Protein AF-A0A8D7ZXF6-F1 (afdb_monomer)

Nearest PDB structures (foldseek):
  3cxl-assembly1_A  TM=9.812E-01  e=1.046E-07  unclassified
  3ugd-assembly1_B  TM=9.847E-01  e=1.650E-07  Mus musculus
  4fkd-assembly1_A  TM=9.654E-01  e=2.072E-07  Mus musculus
  4l9m-assembly1_A-2  TM=9.512E-01  e=6.984E-07  Homo sapiens
  2eli-assembly1_A  TM=7.067E-01  e=5.415E-09  Homo sapiens

Radius of gyration: 25.54 Å; Cα contacts (8 Å, |Δi|>4): 106; chains: 1; bounding box: 71×55×53 Å

Structure (mmCIF, N/CA/C/O backbone):
data_AF-A0A8D7ZXF6-F1
#
_entry.id   AF-A0A8D7ZXF6-F1
#
loop_
_atom_site.group_PDB
_atom_site.id
_atom_site.type_symbol
_atom_site.label_atom_id
_atom_site.label_alt_id
_atom_site.label_comp_id
_atom_site.label_asym_id
_atom_site.label_entity_id
_atom_site.label_seq_id
_atom_site.pdbx_PDB_ins_code
_atom_site.Cartn_x
_atom_site.Cartn_y
_atom_site.Cartn_z
_atom_site.occupancy
_atom_site.B_iso_or_equiv
_atom_site.auth_seq_id
_atom_site.auth_comp_id
_atom_site.auth_asym_id
_atom_site.auth_atom_id
_atom_site.pdbx_PDB_model_num
ATOM 1 N N . GLU A 1 1 ? 57.697 -42.343 -33.007 1.00 53.66 1 GLU A N 1
ATOM 2 C CA . GLU A 1 1 ? 57.621 -40.871 -32.900 1.00 53.66 1 GLU A CA 1
ATOM 3 C C . GLU A 1 1 ? 56.605 -40.202 -33.837 1.00 53.66 1 GLU A C 1
ATOM 5 O O . GLU A 1 1 ? 56.980 -39.268 -34.524 1.00 53.66 1 GLU A O 1
ATOM 10 N N . ILE A 1 2 ? 55.328 -40.616 -33.884 1.00 44.69 2 ILE A N 1
ATOM 11 C CA . ILE A 1 2 ? 54.247 -39.717 -34.380 1.00 44.69 2 ILE A CA 1
ATOM 12 C C . ILE A 1 2 ? 52.822 -40.112 -33.946 1.00 44.69 2 ILE A C 1
ATOM 14 O O . ILE A 1 2 ? 51.858 -39.459 -34.334 1.00 44.69 2 ILE A O 1
ATOM 18 N N . VAL A 1 3 ? 52.648 -41.117 -33.078 1.00 52.28 3 VAL A N 1
ATOM 19 C CA . VAL A 1 3 ? 51.352 -41.357 -32.415 1.00 52.28 3 VAL A CA 1
ATOM 20 C C . VAL A 1 3 ? 51.228 -40.416 -31.208 1.00 52.28 3 VAL A C 1
ATOM 22 O O . VAL A 1 3 ? 51.213 -40.860 -30.067 1.00 52.28 3 VAL A O 1
ATOM 25 N N . LEU A 1 4 ? 51.230 -39.099 -31.448 1.00 57.16 4 LEU A N 1
ATOM 26 C CA . LEU A 1 4 ? 50.932 -38.089 -30.422 1.00 57.16 4 LEU A CA 1
ATOM 27 C C . LEU A 1 4 ? 50.463 -36.755 -31.023 1.00 57.16 4 LEU A C 1
ATOM 29 O O . LEU A 1 4 ? 50.995 -35.706 -30.694 1.00 57.16 4 LEU A O 1
ATOM 33 N N . THR A 1 5 ? 49.464 -36.758 -31.902 1.00 54.53 5 THR A N 1
ATOM 34 C CA . THR A 1 5 ? 48.735 -35.517 -32.246 1.00 54.53 5 THR A CA 1
ATOM 35 C C . THR A 1 5 ? 47.256 -35.785 -32.521 1.00 54.53 5 THR A C 1
ATOM 37 O O . THR A 1 5 ? 46.631 -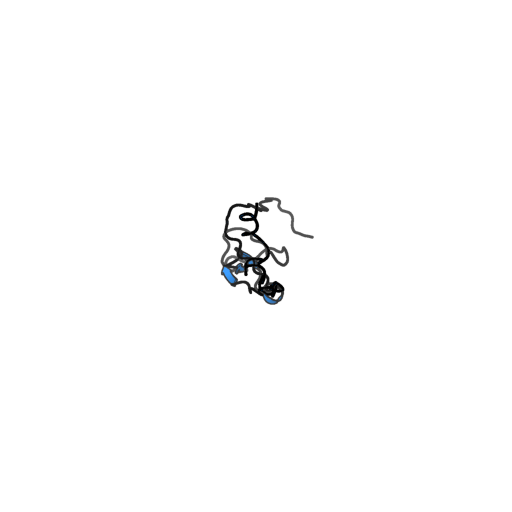35.159 -33.367 1.00 54.53 5 THR A O 1
ATOM 40 N N . ALA A 1 6 ? 46.657 -36.717 -31.784 1.00 55.00 6 ALA A N 1
ATOM 41 C CA . ALA A 1 6 ? 45.208 -36.870 -31.742 1.00 55.00 6 ALA A CA 1
ATOM 42 C C . ALA A 1 6 ? 44.663 -36.245 -30.454 1.00 55.00 6 ALA A C 1
ATOM 44 O O . ALA A 1 6 ? 44.215 -36.984 -29.585 1.00 55.00 6 ALA A O 1
ATOM 45 N N . ASN A 1 7 ? 44.746 -34.912 -30.303 1.00 56.19 7 ASN A N 1
ATOM 46 C CA . ASN A 1 7 ? 43.785 -34.160 -29.488 1.00 56.19 7 ASN A CA 1
ATOM 47 C C . ASN A 1 7 ? 43.925 -32.619 -29.589 1.00 56.19 7 ASN A C 1
ATOM 49 O O . ASN A 1 7 ? 45.010 -32.080 -29.396 1.00 56.19 7 ASN A O 1
ATOM 53 N N . LEU A 1 8 ? 42.776 -31.945 -29.754 1.00 57.44 8 LEU A N 1
ATOM 54 C CA . LEU A 1 8 ? 42.466 -30.551 -29.362 1.00 57.44 8 LEU A CA 1
ATOM 55 C C . LEU A 1 8 ? 42.706 -29.362 -30.317 1.00 57.44 8 LEU A C 1
ATOM 57 O O . LEU A 1 8 ? 43.165 -28.321 -29.863 1.00 57.44 8 LEU A O 1
ATOM 61 N N . ILE A 1 9 ? 42.244 -29.407 -31.573 1.00 58.72 9 ILE A N 1
ATOM 62 C CA . ILE A 1 9 ? 41.760 -28.167 -32.232 1.00 58.72 9 ILE A CA 1
ATOM 63 C C . ILE A 1 9 ? 40.467 -28.449 -33.010 1.00 58.72 9 ILE A C 1
ATOM 65 O O . ILE A 1 9 ? 40.361 -28.242 -34.211 1.00 58.72 9 ILE A O 1
ATOM 69 N N . PHE A 1 10 ? 39.458 -28.956 -32.312 1.00 49.69 10 PHE A N 1
ATOM 70 C CA . PHE A 1 10 ? 38.073 -28.651 -32.658 1.00 49.69 10 PHE A CA 1
ATOM 71 C C . PHE A 1 10 ? 37.430 -28.187 -31.353 1.00 49.69 10 PHE A C 1
ATOM 73 O O . PHE A 1 10 ? 37.301 -29.001 -30.434 1.00 49.69 10 PHE A O 1
ATOM 80 N N . PRO A 1 11 ? 37.127 -26.886 -31.194 1.00 57.41 11 PRO A N 1
ATOM 81 C CA . PRO A 1 11 ? 36.393 -26.444 -30.022 1.00 57.41 11 PRO A CA 1
ATOM 82 C C . PRO A 1 11 ? 35.036 -27.168 -30.011 1.00 57.41 11 PRO A C 1
ATOM 84 O O . PRO A 1 11 ? 34.427 -27.341 -31.072 1.00 57.41 11 PRO A O 1
ATOM 87 N N . PRO A 1 12 ? 34.565 -27.641 -28.846 1.00 53.53 12 PRO A N 1
ATOM 88 C CA . PRO A 1 12 ? 33.264 -28.287 -28.749 1.00 53.53 12 PRO A CA 1
ATOM 89 C C . PRO A 1 12 ? 32.159 -27.313 -29.203 1.00 53.53 12 PRO A C 1
ATOM 91 O O . PRO A 1 12 ? 32.312 -26.100 -29.028 1.00 53.53 12 PRO A O 1
ATOM 94 N N . PRO A 1 13 ? 31.026 -27.800 -29.741 1.00 53.41 13 PRO A N 1
ATOM 95 C CA . PRO A 1 13 ? 29.890 -26.970 -30.152 1.00 53.41 13 P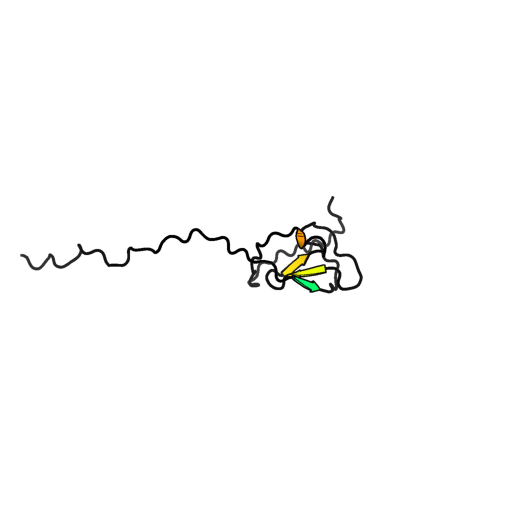RO A CA 1
ATOM 96 C C . PRO A 1 13 ? 29.096 -26.419 -28.946 1.00 53.41 13 PRO A C 1
ATOM 98 O O . PRO A 1 13 ? 27.870 -26.450 -28.930 1.00 53.41 13 PRO A O 1
ATOM 101 N N . SER A 1 14 ? 29.786 -25.911 -27.922 1.00 53.88 14 SER A N 1
ATOM 102 C CA . SER A 1 14 ? 29.199 -25.419 -26.667 1.00 53.88 14 SER A CA 1
ATOM 103 C C . SER A 1 14 ? 29.304 -23.900 -26.498 1.00 53.88 14 SER A C 1
ATOM 105 O O . SER A 1 14 ? 29.021 -23.394 -25.419 1.00 53.88 14 SER A O 1
ATOM 107 N N . ALA A 1 15 ? 29.736 -23.165 -27.527 1.00 51.59 15 ALA A N 1
ATOM 108 C CA . ALA A 1 15 ? 29.992 -21.723 -27.447 1.00 51.59 15 ALA A CA 1
ATOM 109 C C . ALA A 1 15 ? 29.087 -20.889 -28.369 1.00 51.59 15 ALA A C 1
ATOM 111 O O . ALA A 1 15 ? 29.508 -19.876 -28.918 1.00 51.59 15 ALA A O 1
ATOM 112 N N . ILE A 1 16 ? 27.826 -21.295 -28.518 1.00 52.94 16 ILE A N 1
ATOM 113 C CA . ILE A 1 16 ? 26.755 -20.360 -28.873 1.00 52.94 16 ILE A CA 1
ATOM 114 C C . ILE A 1 16 ? 25.911 -20.233 -27.612 1.00 52.94 16 ILE A C 1
ATOM 116 O O . ILE A 1 16 ? 24.859 -20.854 -27.471 1.00 52.94 16 ILE A O 1
ATOM 120 N N . SER A 1 17 ? 26.428 -19.478 -26.640 1.00 49.50 17 SER A N 1
ATOM 121 C CA . SER A 1 17 ? 25.576 -18.931 -25.593 1.00 49.50 17 SER A CA 1
ATOM 122 C C . SER A 1 17 ? 24.534 -18.088 -26.314 1.00 49.50 17 SER A C 1
ATOM 124 O O . SER A 1 17 ? 24.873 -17.108 -26.978 1.00 49.50 17 SER A O 1
ATOM 126 N N . ALA A 1 18 ? 23.293 -18.572 -26.261 1.00 57.88 18 ALA A N 1
ATOM 127 C CA . ALA A 1 18 ? 22.082 -17.922 -26.736 1.00 57.88 18 ALA A CA 1
ATOM 128 C C . ALA A 1 18 ? 22.119 -16.410 -26.450 1.00 57.88 18 ALA A C 1
ATOM 130 O O . ALA A 1 18 ? 22.756 -16.012 -25.469 1.00 57.88 18 ALA A O 1
ATOM 131 N N . PRO A 1 19 ? 21.460 -15.571 -27.277 1.00 48.03 19 PRO A N 1
ATOM 132 C CA . PRO A 1 19 ? 21.480 -14.127 -27.084 1.00 48.03 19 PRO A CA 1
ATOM 133 C C . PRO A 1 19 ? 21.147 -13.843 -25.625 1.00 48.03 19 PRO A C 1
ATOM 135 O O . PRO A 1 19 ? 20.131 -14.337 -25.127 1.00 48.03 19 PRO A O 1
ATOM 138 N N . GLY A 1 20 ? 22.055 -13.136 -24.942 1.00 51.00 20 GLY A N 1
ATOM 139 C CA . GLY A 1 20 ? 21.792 -12.592 -23.622 1.00 51.00 20 GLY A CA 1
ATOM 140 C C . GLY A 1 20 ? 20.445 -11.911 -23.725 1.00 51.00 20 GLY A C 1
ATOM 141 O O . GLY A 1 20 ? 20.278 -10.982 -24.510 1.00 51.00 20 GLY A O 1
ATOM 142 N N . GLN A 1 21 ? 19.462 -12.500 -23.056 1.00 51.44 21 GLN A N 1
ATOM 143 C CA . GLN A 1 21 ? 18.147 -11.923 -22.954 1.00 51.44 21 GLN A CA 1
ATOM 144 C C . GLN A 1 21 ? 18.398 -10.609 -22.237 1.00 51.44 21 GLN A C 1
ATOM 146 O O . GLN A 1 21 ? 18.707 -10.622 -21.050 1.00 51.44 21 GLN A O 1
ATOM 151 N N .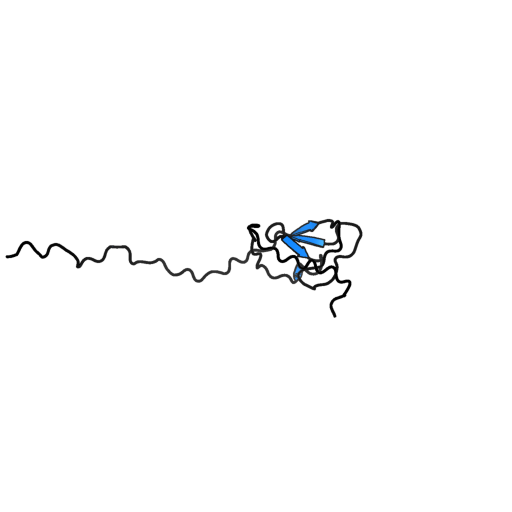 ASP A 1 22 ? 18.359 -9.495 -22.969 1.00 52.84 22 ASP A N 1
ATOM 152 C CA . ASP A 1 22 ? 18.076 -8.211 -22.356 1.00 52.84 22 ASP A CA 1
ATOM 153 C C . ASP A 1 22 ? 16.846 -8.482 -21.498 1.00 52.84 22 ASP A C 1
ATOM 155 O O . ASP A 1 22 ? 15.796 -8.831 -22.045 1.00 52.84 22 ASP A O 1
ATOM 159 N N . ASP A 1 23 ? 17.036 -8.498 -20.176 1.00 61.78 23 ASP A N 1
ATOM 160 C CA . ASP A 1 23 ? 16.028 -8.840 -19.188 1.00 61.78 23 ASP A CA 1
ATOM 161 C C . ASP A 1 23 ? 14.826 -7.936 -19.442 1.00 61.78 23 ASP A C 1
ATOM 163 O O . ASP A 1 23 ? 14.767 -6.823 -18.919 1.00 61.78 23 ASP A O 1
ATOM 167 N N . ILE A 1 24 ? 13.886 -8.368 -20.293 1.00 65.81 24 ILE A N 1
ATOM 168 C CA . ILE A 1 24 ? 12.625 -7.667 -20.494 1.00 65.81 24 ILE A CA 1
ATOM 169 C C . ILE A 1 24 ? 12.073 -7.588 -19.082 1.00 65.81 24 ILE A C 1
ATOM 171 O O . ILE A 1 24 ? 11.795 -8.654 -18.518 1.00 65.81 24 ILE A O 1
ATOM 175 N N . PRO A 1 25 ? 11.967 -6.390 -18.469 1.00 60.66 25 PRO A N 1
ATOM 176 C CA . PRO A 1 25 ? 11.521 -6.305 -17.098 1.00 60.66 25 PRO A CA 1
ATOM 177 C C . PRO A 1 25 ? 10.155 -6.960 -17.096 1.00 60.66 25 PRO A C 1
ATOM 179 O O . PRO A 1 25 ? 9.240 -6.474 -17.760 1.00 60.66 25 PRO A O 1
ATOM 182 N N . LEU A 1 26 ? 10.043 -8.128 -16.461 1.00 68.75 26 LEU A N 1
ATOM 183 C CA . LEU A 1 26 ? 8.793 -8.862 -16.398 1.00 68.75 26 LEU A CA 1
ATOM 184 C C . LEU A 1 26 ? 7.865 -8.001 -15.551 1.00 68.75 26 LEU A C 1
ATOM 186 O O . LEU A 1 26 ? 7.868 -8.082 -14.323 1.00 68.75 26 LEU A O 1
ATOM 190 N N . VAL A 1 27 ? 7.135 -7.111 -16.225 1.00 76.12 27 VAL A N 1
ATOM 191 C CA . VAL A 1 27 ? 6.177 -6.186 -15.638 1.00 76.12 27 VAL A CA 1
ATOM 192 C C . VAL A 1 27 ? 5.090 -7.050 -15.023 1.00 76.12 27 VAL A C 1
ATOM 194 O O . VAL A 1 27 ? 4.177 -7.523 -15.699 1.00 76.12 27 VAL A O 1
ATOM 197 N N . ARG A 1 28 ? 5.237 -7.328 -13.730 1.00 83.94 28 ARG A N 1
ATOM 198 C CA . ARG A 1 28 ? 4.338 -8.187 -12.977 1.00 83.94 28 ARG A CA 1
ATOM 199 C C . ARG A 1 28 ? 3.429 -7.296 -12.139 1.00 83.94 28 ARG A C 1
ATOM 201 O O . ARG A 1 28 ? 3.875 -6.763 -11.119 1.00 83.94 28 ARG A O 1
ATOM 208 N N . PRO A 1 29 ? 2.156 -7.129 -12.530 1.00 88.94 29 PRO A N 1
ATOM 209 C CA . PRO A 1 29 ? 1.218 -6.359 -11.733 1.00 88.94 29 PRO A CA 1
ATOM 210 C C . PRO A 1 29 ? 0.969 -7.044 -10.386 1.00 88.94 29 PRO A C 1
ATOM 212 O O . PRO A 1 29 ? 1.026 -8.271 -10.257 1.00 88.94 29 PRO A O 1
ATOM 215 N N . HIS A 1 30 ? 0.678 -6.241 -9.365 1.00 92.81 30 HIS A N 1
ATOM 216 C CA . HIS A 1 30 ? 0.296 -6.756 -8.057 1.00 92.81 30 HIS A CA 1
ATOM 217 C C . HIS A 1 30 ? -1.097 -7.401 -8.121 1.00 92.81 30 HIS A C 1
ATOM 219 O O . HIS A 1 30 ? -2.074 -6.757 -8.498 1.00 92.81 30 HIS A O 1
ATOM 225 N N . ALA A 1 31 ? -1.208 -8.658 -7.684 1.00 93.38 31 ALA A N 1
ATOM 226 C CA . ALA A 1 31 ? -2.494 -9.331 -7.489 1.00 93.38 31 ALA A CA 1
ATOM 227 C C . ALA A 1 31 ? -3.149 -8.830 -6.192 1.00 93.38 31 ALA A C 1
ATOM 229 O O . ALA A 1 31 ? -2.883 -9.359 -5.115 1.00 93.38 31 ALA A O 1
ATOM 230 N N . LEU A 1 32 ? -3.907 -7.737 -6.277 1.00 94.56 32 LEU A N 1
ATOM 231 C CA . LEU A 1 32 ? -4.464 -7.019 -5.129 1.00 94.56 32 LEU A CA 1
ATOM 232 C C . LEU A 1 32 ? -5.860 -7.538 -4.762 1.00 94.56 32 LEU A C 1
ATOM 234 O O . LEU A 1 32 ? -6.776 -7.482 -5.578 1.00 94.56 32 LEU A O 1
ATOM 238 N N . ALA A 1 33 ? -6.043 -7.950 -3.509 1.00 96.19 33 ALA A N 1
ATOM 239 C CA . ALA A 1 33 ? -7.324 -8.390 -2.959 1.00 96.19 33 ALA A CA 1
ATOM 240 C C . ALA A 1 33 ? -7.736 -7.525 -1.761 1.00 96.19 33 ALA A C 1
ATOM 242 O O . ALA A 1 33 ? -6.893 -7.074 -0.986 1.00 96.19 33 ALA A O 1
ATOM 243 N N . VAL A 1 34 ? -9.038 -7.282 -1.583 1.00 96.38 34 VAL A N 1
ATOM 244 C CA . VAL A 1 34 ? -9.542 -6.519 -0.428 1.00 96.38 34 VAL A CA 1
ATOM 245 C C . VAL A 1 34 ? -9.327 -7.318 0.855 1.00 96.38 34 VAL A C 1
ATOM 247 O O . VAL A 1 34 ? -9.752 -8.466 0.945 1.00 96.38 34 VAL A O 1
ATOM 250 N N . HIS A 1 35 ? -8.725 -6.689 1.864 1.00 95.44 35 HIS A N 1
ATOM 251 C CA . HIS A 1 35 ? -8.370 -7.341 3.120 1.00 95.44 35 HIS A CA 1
ATOM 252 C C . HIS A 1 35 ? -8.853 -6.534 4.334 1.00 95.44 35 HIS A C 1
ATOM 254 O O . HIS A 1 35 ? -8.845 -5.300 4.322 1.00 95.44 35 HIS A O 1
ATOM 260 N N . SER A 1 36 ? -9.280 -7.245 5.382 1.00 94.44 36 SER A N 1
ATOM 261 C CA . SER A 1 36 ? -9.638 -6.668 6.683 1.00 94.44 36 SER A CA 1
ATOM 262 C C . SER A 1 36 ? -8.523 -6.952 7.683 1.00 94.44 36 SER A C 1
ATOM 264 O O . SER A 1 36 ? -8.241 -8.107 7.997 1.00 94.44 36 SER A O 1
ATOM 266 N N . TYR A 1 37 ? -7.883 -5.902 8.183 1.00 93.12 37 TYR A N 1
ATOM 267 C CA . TYR A 1 37 ? -6.753 -6.014 9.098 1.00 93.12 37 TYR A CA 1
ATOM 268 C C . TYR A 1 37 ? -7.225 -6.039 10.552 1.00 93.12 37 TYR A C 1
ATOM 270 O O . TYR A 1 37 ? -8.118 -5.288 10.938 1.00 93.12 37 TYR A O 1
ATOM 278 N N . LYS A 1 38 ? -6.609 -6.911 11.360 1.00 92.12 38 LYS A N 1
ATOM 279 C CA . LYS A 1 38 ? -6.881 -7.041 12.805 1.00 92.12 38 LYS A CA 1
ATOM 280 C C . LYS A 1 38 ? -6.036 -6.094 13.669 1.00 92.12 38 LYS A C 1
ATOM 282 O O . LYS A 1 38 ? -6.278 -5.991 14.865 1.00 92.12 38 LYS A O 1
ATOM 287 N N . ALA A 1 39 ? -5.039 -5.440 13.076 1.00 91.94 39 ALA A N 1
ATOM 288 C CA . ALA A 1 39 ? -4.126 -4.508 13.730 1.00 91.94 39 ALA A CA 1
ATOM 289 C C . ALA A 1 39 ? -3.906 -3.271 12.837 1.00 91.94 39 ALA A C 1
ATOM 291 O O . ALA A 1 39 ? -4.108 -3.374 11.618 1.00 91.94 39 ALA A O 1
ATOM 292 N N . PRO A 1 40 ? -3.478 -2.123 13.403 1.00 90.88 40 PRO A N 1
ATOM 293 C CA . PRO A 1 40 ? -3.129 -0.938 12.626 1.00 90.88 40 PRO A CA 1
ATOM 294 C C . PRO A 1 40 ? -2.097 -1.294 11.556 1.00 90.88 40 PRO A C 1
ATOM 296 O O . PRO A 1 40 ? -1.001 -1.756 11.862 1.00 90.88 40 PRO A O 1
ATOM 299 N N . THR A 1 41 ? -2.481 -1.130 10.295 1.00 93.94 41 THR A N 1
ATOM 300 C CA . THR A 1 41 ? -1.646 -1.463 9.138 1.00 93.94 41 THR A CA 1
ATOM 301 C C . THR A 1 41 ? -1.439 -0.196 8.323 1.00 93.94 41 THR A C 1
ATOM 303 O O . THR A 1 41 ? -2.345 0.633 8.235 1.00 93.94 41 THR A O 1
ATOM 306 N N . PHE A 1 42 ? -0.259 -0.036 7.738 1.00 95.62 42 PHE A N 1
ATOM 307 C CA . PHE A 1 42 ? 0.111 1.140 6.958 1.00 95.62 42 PHE A CA 1
ATOM 308 C C . PHE A 1 42 ? 0.225 0.773 5.484 1.00 95.62 42 PHE A C 1
ATOM 310 O O . PHE A 1 42 ? 0.479 -0.377 5.132 1.00 95.62 42 PHE A O 1
ATOM 317 N N . CYS A 1 43 ? -0.020 1.748 4.623 1.00 95.0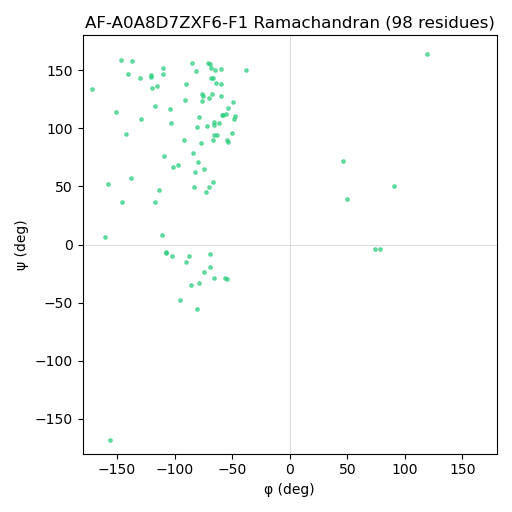6 43 CYS A N 1
ATOM 318 C CA . CYS A 1 43 ? 0.134 1.595 3.191 1.00 95.06 43 CYS A CA 1
ATOM 319 C C . CYS A 1 43 ? 1.616 1.632 2.824 1.00 95.06 43 CYS A C 1
ATOM 321 O O . CYS A 1 43 ? 2.286 2.631 3.068 1.00 95.06 43 CYS A O 1
ATOM 323 N N . ASP A 1 44 ? 2.104 0.589 2.163 1.00 94.38 44 ASP A N 1
ATOM 324 C CA . ASP A 1 44 ? 3.497 0.474 1.723 1.00 94.38 44 ASP A CA 1
ATOM 325 C C . ASP A 1 44 ? 3.852 1.462 0.589 1.00 94.38 44 ASP A C 1
ATOM 327 O O . ASP A 1 44 ? 5.016 1.599 0.225 1.00 94.38 44 ASP A O 1
ATOM 331 N N . PHE A 1 45 ? 2.860 2.171 0.028 1.00 94.12 45 PHE A N 1
ATOM 332 C CA . PHE A 1 45 ? 3.070 3.203 -0.995 1.00 94.12 45 PHE A CA 1
ATOM 333 C C . PHE A 1 45 ? 3.161 4.629 -0.429 1.00 94.12 45 PHE A C 1
ATOM 335 O O . PHE A 1 45 ? 4.047 5.376 -0.827 1.00 94.12 45 PHE A O 1
ATOM 342 N N . CYS A 1 46 ? 2.244 5.042 0.457 1.00 94.25 46 CYS A N 1
ATOM 343 C CA . CYS A 1 46 ? 2.231 6.411 1.002 1.00 94.25 46 CYS A CA 1
ATOM 344 C C . CYS A 1 46 ? 2.671 6.512 2.467 1.00 94.25 46 CYS A C 1
ATOM 346 O O . CYS A 1 46 ? 2.783 7.617 2.980 1.00 94.25 46 CYS A O 1
ATOM 348 N N . GLY A 1 47 ? 2.878 5.389 3.157 1.00 93.69 47 GLY A N 1
ATOM 349 C CA . GLY A 1 47 ? 3.270 5.359 4.567 1.00 93.69 47 GLY A CA 1
ATOM 350 C C . GLY A 1 47 ? 2.155 5.707 5.558 1.00 93.69 47 GLY A C 1
ATOM 351 O O . GLY A 1 47 ? 2.374 5.619 6.761 1.00 93.69 47 GLY A O 1
ATOM 352 N N . GLU A 1 48 ? 0.956 6.073 5.099 1.00 93.88 48 GLU A N 1
ATOM 353 C CA . GLU A 1 48 ? -0.169 6.420 5.974 1.00 93.88 48 GLU A CA 1
ATOM 354 C C . GLU A 1 48 ? -0.970 5.192 6.426 1.00 93.88 48 GLU A C 1
ATOM 356 O O . GLU A 1 48 ? -1.014 4.155 5.757 1.00 93.88 48 GLU A O 1
ATOM 361 N N . MET A 1 49 ? -1.663 5.327 7.558 1.00 94.75 49 MET A N 1
ATOM 362 C CA . MET A 1 49 ? -2.475 4.256 8.131 1.00 94.75 49 MET A CA 1
ATOM 363 C C . MET A 1 49 ? -3.694 3.913 7.256 1.00 94.75 49 MET A C 1
ATOM 365 O O . MET A 1 49 ? -4.346 4.769 6.654 1.00 94.75 49 MET A O 1
ATOM 369 N N . LEU A 1 50 ? -4.033 2.629 7.202 1.00 93.19 50 LEU A N 1
ATOM 370 C CA . LEU A 1 50 ? -5.249 2.103 6.593 1.00 93.19 50 LEU A CA 1
ATOM 371 C C . LEU A 1 50 ? -6.422 2.264 7.568 1.00 93.19 50 LEU A C 1
ATOM 373 O O . LEU A 1 50 ? -6.574 1.490 8.511 1.00 93.19 50 LEU A O 1
ATOM 377 N N . PHE A 1 51 ? -7.251 3.283 7.344 1.00 91.44 51 PHE A N 1
ATOM 378 C CA . PHE A 1 51 ? -8.362 3.618 8.235 1.00 91.44 51 PHE A CA 1
ATOM 379 C C . PHE A 1 51 ? -9.610 2.748 8.009 1.00 91.44 51 PHE A C 1
ATOM 381 O O . PHE A 1 51 ? -9.918 2.343 6.886 1.00 91.44 51 PHE A O 1
ATOM 388 N N . GLY A 1 52 ? -10.366 2.523 9.089 1.00 89.31 52 GLY A N 1
ATOM 389 C CA . GLY A 1 52 ? -11.667 1.845 9.084 1.00 89.31 52 GLY A CA 1
ATOM 390 C C . GLY A 1 52 ? -11.709 0.568 9.932 1.00 89.31 52 GLY A C 1
ATOM 391 O O . GLY A 1 52 ? -10.680 0.006 10.302 1.00 89.31 52 GLY A O 1
ATOM 392 N N . LEU A 1 53 ? -12.920 0.092 10.236 1.00 88.38 53 LEU A N 1
ATOM 393 C CA . LEU A 1 53 ? -13.126 -1.119 11.045 1.00 88.38 53 LEU A CA 1
ATOM 394 C C . LEU A 1 53 ? -12.928 -2.412 10.238 1.00 88.38 53 LEU A C 1
ATOM 396 O O . LEU A 1 53 ? -12.467 -3.411 10.779 1.00 88.38 53 LEU A O 1
ATOM 400 N N . VAL A 1 54 ? -13.266 -2.399 8.945 1.00 92.25 54 VAL A N 1
ATOM 401 C CA . VAL A 1 54 ? -13.159 -3.551 8.035 1.00 92.25 54 VAL A CA 1
ATOM 402 C C . VAL A 1 54 ? -12.808 -3.088 6.626 1.00 92.25 54 VAL A C 1
ATOM 404 O O . VAL A 1 54 ? -13.080 -1.941 6.267 1.00 92.25 54 VAL A O 1
ATOM 407 N N . ARG A 1 55 ? -12.249 -3.990 5.805 1.00 91.88 55 ARG A N 1
ATOM 408 C CA . ARG A 1 55 ? -11.932 -3.745 4.384 1.00 91.88 55 ARG A CA 1
ATOM 409 C C . ARG A 1 55 ? -11.143 -2.442 4.179 1.00 91.88 55 ARG A C 1
ATOM 411 O O . ARG A 1 55 ? -11.409 -1.697 3.229 1.00 91.88 55 ARG A O 1
ATOM 418 N N . GLN A 1 56 ? -10.204 -2.167 5.089 1.00 95.75 56 GLN A N 1
ATOM 419 C CA . GLN A 1 56 ? -9.471 -0.899 5.155 1.00 95.75 56 GLN A CA 1
ATOM 420 C C . GLN A 1 56 ? -8.579 -0.690 3.928 1.00 95.75 56 GLN A C 1
ATOM 422 O O . GLN A 1 56 ? -8.330 0.442 3.515 1.00 95.75 56 GLN A O 1
ATOM 427 N N . GLY A 1 57 ? -8.113 -1.784 3.319 1.00 95.62 57 GLY A N 1
ATOM 428 C CA . GLY A 1 57 ? -7.203 -1.729 2.184 1.00 95.62 57 GLY A CA 1
ATOM 429 C C . GLY A 1 57 ? -7.224 -2.952 1.298 1.00 95.62 57 GLY A C 1
ATOM 430 O O . GLY A 1 57 ? -8.088 -3.827 1.393 1.00 95.62 57 GLY A O 1
ATOM 431 N N . LEU A 1 58 ? -6.223 -2.980 0.430 1.00 96.75 58 LEU A N 1
ATOM 432 C CA . LEU A 1 58 ? -5.889 -4.103 -0.417 1.00 96.75 58 LEU A CA 1
ATOM 433 C C . LEU A 1 58 ? -4.579 -4.717 0.062 1.00 96.75 58 LEU A C 1
ATOM 435 O O . LEU A 1 58 ? -3.699 -4.003 0.538 1.00 96.75 58 LEU A O 1
ATOM 439 N N . LYS A 1 59 ? -4.461 -6.031 -0.080 1.00 95.75 59 LYS A N 1
ATOM 440 C CA . LYS A 1 59 ? -3.237 -6.789 0.141 1.00 95.75 59 LYS A CA 1
ATOM 441 C C . LYS A 1 59 ? -2.860 -7.475 -1.160 1.00 95.75 59 LYS A C 1
ATOM 443 O O . LYS A 1 59 ? -3.715 -8.075 -1.808 1.00 95.75 59 LYS A O 1
ATOM 448 N N . CYS A 1 60 ? -1.591 -7.410 -1.537 1.00 95.12 60 CYS A N 1
ATOM 449 C CA . CYS A 1 60 ? -1.098 -8.207 -2.644 1.00 95.12 60 CYS A CA 1
ATOM 450 C C . CYS A 1 60 ? -0.923 -9.671 -2.209 1.00 95.12 60 CYS A C 1
ATOM 452 O O . CYS A 1 60 ? -0.284 -9.960 -1.193 1.00 95.12 60 CYS A O 1
ATOM 454 N N . GLU A 1 61 ? -1.465 -10.607 -2.982 1.00 92.81 61 GLU A N 1
ATOM 455 C CA . GLU A 1 61 ? -1.292 -12.047 -2.751 1.00 92.81 61 GLU A CA 1
ATOM 456 C C . GLU A 1 61 ? 0.106 -12.539 -3.147 1.00 92.81 61 GLU A C 1
ATOM 458 O O . GLU A 1 61 ? 0.584 -13.529 -2.604 1.00 92.81 61 GLU A O 1
ATOM 463 N N . GLY A 1 62 ? 0.785 -11.823 -4.051 1.00 89.94 62 GLY A N 1
ATOM 464 C CA . GLY A 1 62 ? 2.133 -12.158 -4.514 1.00 89.94 62 GLY A CA 1
ATOM 465 C C . GLY A 1 62 ? 3.241 -11.709 -3.561 1.00 89.94 62 GLY A C 1
ATOM 466 O O . GLY A 1 62 ? 4.058 -12.526 -3.153 1.00 89.94 62 GLY A O 1
ATOM 467 N N . CYS A 1 63 ? 3.289 -10.415 -3.226 1.00 90.38 63 CYS A N 1
ATOM 468 C CA . CYS A 1 63 ? 4.356 -9.840 -2.393 1.00 90.38 63 CYS A CA 1
ATOM 469 C C . CYS A 1 63 ? 3.952 -9.584 -0.932 1.00 90.38 63 CYS A C 1
ATOM 471 O O . CYS A 1 63 ? 4.798 -9.240 -0.115 1.00 90.38 63 CYS A O 1
ATOM 473 N N . GLY A 1 64 ? 2.665 -9.696 -0.590 1.00 92.12 64 GLY A N 1
ATOM 474 C CA . GLY A 1 64 ? 2.180 -9.468 0.773 1.00 92.12 64 GLY A CA 1
ATOM 475 C C . GLY A 1 64 ? 2.033 -8.005 1.204 1.00 92.12 64 GLY A C 1
ATOM 476 O O . GLY A 1 64 ? 1.526 -7.782 2.301 1.00 92.12 64 GLY A O 1
ATOM 477 N N . LEU A 1 65 ? 2.416 -7.040 0.363 1.00 93.88 65 LEU A N 1
ATOM 478 C CA . LEU A 1 65 ? 2.325 -5.604 0.653 1.00 93.88 65 LEU A CA 1
ATOM 479 C C . LEU A 1 65 ? 0.874 -5.100 0.693 1.00 93.88 65 LEU A C 1
ATOM 481 O O . LEU A 1 65 ? -0.022 -5.669 0.059 1.00 93.88 65 LEU A O 1
ATOM 485 N N . AS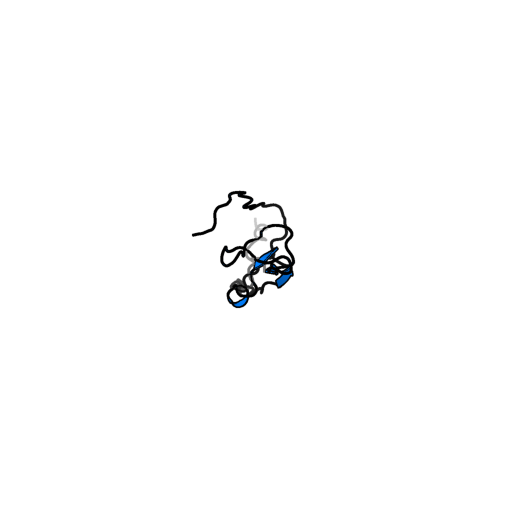N A 1 66 ? 0.663 -4.010 1.425 1.00 95.88 66 ASN A N 1
ATOM 486 C CA . ASN A 1 66 ? -0.629 -3.436 1.775 1.00 95.88 66 ASN A CA 1
ATOM 487 C C . ASN A 1 66 ? -0.784 -2.047 1.146 1.00 95.88 66 ASN A C 1
ATOM 489 O O . ASN A 1 66 ? 0.114 -1.211 1.207 1.00 95.88 66 ASN A O 1
ATOM 493 N N . TYR A 1 67 ? -1.953 -1.763 0.575 1.00 96.12 67 TYR A N 1
ATOM 494 C CA . TYR A 1 67 ? -2.195 -0.527 -0.168 1.00 96.12 67 TYR A CA 1
ATOM 495 C C . TYR A 1 67 ? -3.587 0.047 0.100 1.00 96.12 67 TYR A C 1
ATOM 497 O O . TYR A 1 67 ? -4.564 -0.692 0.249 1.00 96.12 67 TYR A O 1
ATOM 505 N N . HIS A 1 68 ? -3.727 1.377 0.086 1.00 97.31 68 HIS A N 1
ATOM 506 C CA . HIS A 1 68 ? -5.053 2.000 0.005 1.00 97.31 68 HIS A CA 1
ATOM 507 C C . HIS A 1 68 ? -5.667 1.810 -1.381 1.00 97.31 68 HIS A C 1
ATOM 509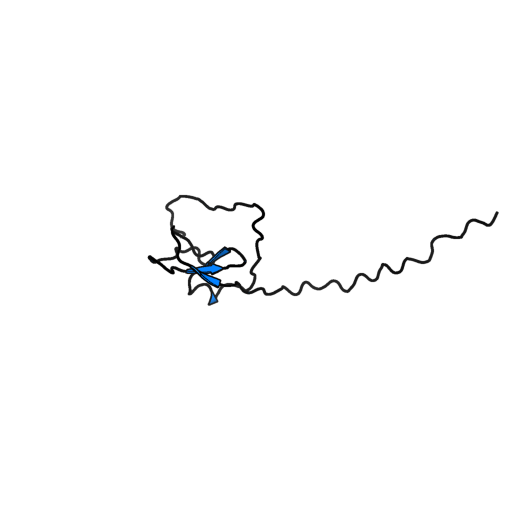 O O . HIS A 1 68 ? -4.968 1.787 -2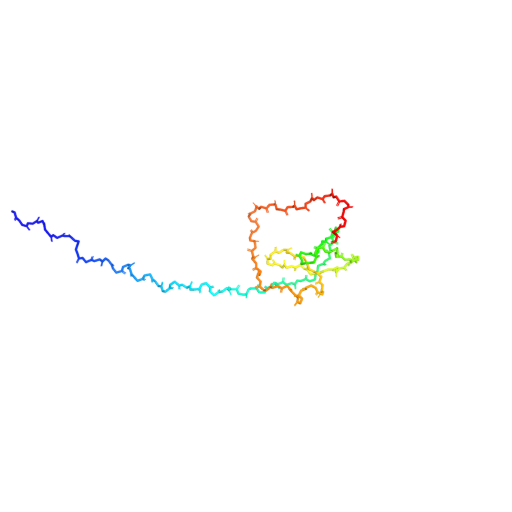.394 1.00 97.31 68 HIS A O 1
ATOM 515 N N . LYS A 1 69 ? -7.000 1.868 -1.445 1.00 94.00 69 LYS A N 1
ATOM 516 C CA . LYS A 1 69 ? -7.766 1.903 -2.706 1.00 94.00 69 LYS A CA 1
ATOM 517 C C . LYS A 1 69 ? -7.343 3.029 -3.658 1.00 94.00 69 LYS A C 1
ATOM 519 O O . LYS A 1 69 ? -7.457 2.878 -4.864 1.00 94.00 69 LYS A O 1
ATOM 524 N N . ARG A 1 70 ? -6.845 4.152 -3.129 1.00 94.44 70 ARG A N 1
ATOM 525 C CA . ARG A 1 70 ? -6.345 5.288 -3.925 1.00 94.44 70 ARG A CA 1
ATOM 526 C C . ARG A 1 70 ? -4.851 5.199 -4.253 1.00 94.44 70 ARG A C 1
ATOM 528 O O . ARG A 1 70 ? -4.369 5.939 -5.105 1.00 94.44 70 ARG A O 1
ATOM 535 N N . CYS A 1 71 ? -4.107 4.331 -3.578 1.00 95.12 71 CYS A N 1
ATOM 536 C CA . CYS A 1 71 ? -2.675 4.171 -3.819 1.00 95.12 71 CYS A CA 1
ATOM 537 C C . CYS A 1 71 ? -2.413 3.193 -4.957 1.00 95.12 71 CYS A C 1
ATOM 539 O O . CYS A 1 71 ? -1.522 3.449 -5.750 1.00 95.12 71 CYS A O 1
ATOM 541 N N . VAL A 1 72 ? -3.235 2.149 -5.106 1.00 91.88 72 VAL A N 1
ATOM 542 C CA . VAL A 1 72 ? -3.039 1.103 -6.130 1.00 91.88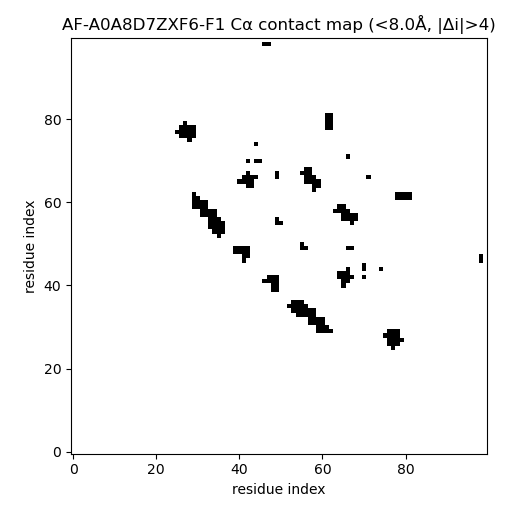 72 VAL A CA 1
ATOM 543 C C . VAL A 1 72 ? -2.966 1.631 -7.564 1.00 91.88 72 VAL A C 1
ATOM 545 O O . VAL A 1 72 ? -2.256 1.060 -8.375 1.00 91.88 72 VAL A O 1
ATOM 548 N N . ILE A 1 73 ? -3.624 2.753 -7.866 1.00 91.19 73 ILE A N 1
ATOM 549 C CA . ILE A 1 73 ? -3.550 3.407 -9.185 1.00 91.19 73 ILE A CA 1
ATOM 550 C C . ILE A 1 73 ? -2.183 4.047 -9.482 1.00 91.19 73 ILE A C 1
ATOM 552 O O . ILE A 1 73 ? -1.884 4.337 -10.633 1.00 91.19 73 ILE A O 1
ATOM 556 N N . LYS A 1 74 ? -1.375 4.305 -8.448 1.00 92.00 74 LYS A N 1
ATOM 557 C CA . LYS A 1 74 ? -0.040 4.920 -8.533 1.00 92.00 74 LYS A CA 1
ATOM 558 C C . LYS A 1 74 ? 1.086 3.918 -8.281 1.00 92.00 74 LYS A C 1
ATOM 560 O O . LYS A 1 74 ? 2.253 4.278 -8.400 1.00 92.00 74 LYS A O 1
ATOM 565 N N . VAL A 1 75 ? 0.749 2.688 -7.896 1.00 89.19 75 VAL A N 1
ATOM 566 C CA . VAL A 1 75 ? 1.734 1.652 -7.590 1.00 89.19 75 VAL A CA 1
ATOM 567 C C . VAL A 1 75 ? 2.319 1.116 -8.903 1.00 89.19 75 VAL A C 1
ATOM 569 O O . VAL A 1 75 ? 1.553 0.735 -9.790 1.00 89.19 75 VAL A O 1
ATOM 572 N N . PRO A 1 76 ? 3.653 1.075 -9.046 1.00 88.38 76 PRO A N 1
ATOM 573 C CA . PRO A 1 76 ? 4.295 0.496 -10.218 1.00 88.38 76 PRO A CA 1
ATOM 574 C C . PRO A 1 76 ? 4.113 -1.033 -10.288 1.00 88.38 76 PRO A C 1
ATOM 576 O O . PRO A 1 76 ? 3.957 -1.722 -9.282 1.00 88.38 76 PRO A O 1
ATOM 579 N N . ASN A 1 77 ? 4.118 -1.585 -11.504 1.00 87.38 77 ASN A N 1
ATOM 580 C CA . ASN A 1 77 ? 3.864 -3.008 -11.777 1.00 87.38 77 ASN A CA 1
ATOM 581 C C . ASN A 1 77 ? 5.124 -3.880 -11.597 1.00 87.38 77 ASN A C 1
ATOM 583 O O . ASN A 1 77 ? 5.489 -4.658 -12.477 1.00 87.38 77 ASN A O 1
ATOM 587 N N . ASN A 1 78 ? 5.812 -3.728 -10.468 1.00 85.44 78 ASN A N 1
ATOM 588 C CA . ASN A 1 78 ? 7.053 -4.434 -10.140 1.00 85.44 78 ASN A CA 1
ATOM 589 C C . ASN A 1 78 ? 6.859 -5.398 -8.961 1.00 85.44 78 ASN A C 1
ATOM 591 O O . ASN A 1 78 ? 7.651 -5.421 -8.017 1.00 85.44 78 ASN A O 1
ATOM 595 N N . CYS A 1 79 ? 5.794 -6.201 -8.997 1.00 89.38 79 CYS A N 1
ATOM 596 C CA . CYS A 1 79 ? 5.511 -7.157 -7.936 1.00 89.38 79 CYS A CA 1
ATOM 597 C C . CYS A 1 79 ? 6.590 -8.251 -7.878 1.00 89.38 79 CYS A C 1
ATOM 599 O O . CYS A 1 79 ? 6.549 -9.220 -8.639 1.00 89.38 79 CYS A O 1
ATOM 601 N N . SER A 1 80 ? 7.506 -8.150 -6.913 1.00 82.62 80 SER A N 1
ATOM 602 C CA . SER A 1 80 ? 8.418 -9.234 -6.553 1.00 82.62 80 SER A CA 1
ATOM 603 C C . SER A 1 80 ? 7.667 -10.239 -5.680 1.00 82.62 80 SER A C 1
ATOM 605 O O . SER A 1 80 ? 7.280 -9.951 -4.548 1.00 82.62 80 SER A O 1
ATOM 607 N N . ARG A 1 81 ? 7.383 -11.431 -6.219 1.00 74.12 81 ARG A N 1
ATOM 608 C CA . ARG A 1 81 ? 6.857 -12.544 -5.418 1.00 74.12 81 ARG A CA 1
ATOM 609 C C . ARG A 1 81 ? 7.961 -12.947 -4.448 1.00 74.12 81 ARG A C 1
ATOM 611 O O . ARG A 1 81 ? 8.861 -13.691 -4.817 1.00 74.12 81 ARG A O 1
ATOM 618 N N . VAL A 1 82 ? 7.925 -12.405 -3.240 1.00 65.12 82 VAL A N 1
ATOM 619 C CA . VAL A 1 82 ? 8.808 -12.856 -2.172 1.00 65.12 82 VAL A CA 1
ATOM 620 C C . VAL A 1 82 ? 8.274 -14.224 -1.773 1.00 65.12 82 VAL A C 1
ATOM 622 O O . VAL A 1 82 ? 7.237 -14.319 -1.125 1.00 65.12 82 VAL A O 1
ATOM 625 N N . GLU A 1 83 ? 8.915 -15.305 -2.216 1.00 57.31 83 GLU A N 1
ATOM 626 C CA . GLU A 1 83 ? 8.749 -16.577 -1.519 1.00 57.31 83 GLU A CA 1
ATOM 627 C C . GLU A 1 83 ? 9.224 -16.344 -0.085 1.00 57.31 83 GLU A C 1
ATOM 629 O O . GLU A 1 83 ? 10.282 -15.760 0.137 1.00 57.31 83 GLU A O 1
ATOM 634 N N . HIS A 1 84 ? 8.395 -16.694 0.896 1.00 60.59 84 HIS A N 1
ATOM 635 C CA . HIS A 1 84 ? 8.616 -16.402 2.312 1.00 60.59 84 HIS A CA 1
ATOM 636 C C . HIS A 1 84 ? 9.786 -17.223 2.909 1.00 60.59 84 HIS A C 1
ATOM 638 O O . HIS A 1 84 ? 9.647 -17.834 3.966 1.00 60.59 84 HIS A O 1
ATOM 644 N N . THR A 1 85 ? 10.960 -17.255 2.280 1.00 51.28 85 THR A N 1
ATOM 645 C CA . THR A 1 85 ? 12.188 -17.783 2.877 1.00 51.28 85 THR A CA 1
ATOM 646 C C . THR A 1 85 ? 12.837 -16.681 3.708 1.00 51.28 85 THR A C 1
ATOM 648 O O . THR A 1 85 ? 13.753 -15.993 3.278 1.00 51.28 85 THR A O 1
ATOM 651 N N . GLY A 1 86 ? 12.288 -16.478 4.906 1.00 57.16 86 GLY A N 1
ATOM 652 C CA . GLY A 1 86 ? 13.009 -15.949 6.063 1.00 57.16 86 GLY A CA 1
ATOM 653 C C . GLY A 1 86 ? 13.902 -14.724 5.844 1.00 57.16 86 GLY A C 1
ATOM 654 O O . GLY A 1 86 ? 15.113 -14.810 6.008 1.00 57.16 86 GLY A O 1
ATOM 655 N N . THR A 1 87 ? 13.333 -13.540 5.626 1.00 52.91 87 THR A N 1
ATOM 656 C CA . THR A 1 87 ? 13.963 -12.326 6.168 1.00 52.91 87 THR A CA 1
ATOM 657 C C . THR A 1 87 ? 12.894 -11.365 6.643 1.00 52.91 87 THR A C 1
ATOM 659 O O . THR A 1 87 ? 12.280 -10.590 5.919 1.00 52.91 87 THR A O 1
ATOM 662 N N . HIS A 1 88 ? 12.649 -11.493 7.932 1.00 58.62 88 HIS A N 1
ATOM 663 C CA . HIS A 1 88 ? 11.954 -10.558 8.787 1.00 58.62 88 HIS A CA 1
ATOM 664 C C . HIS A 1 88 ? 12.556 -9.154 8.597 1.00 58.62 88 HIS A C 1
ATOM 666 O O . HIS A 1 88 ? 13.548 -8.803 9.222 1.00 58.62 88 HIS A O 1
ATOM 672 N N . ARG A 1 89 ? 11.950 -8.326 7.743 1.00 53.78 89 ARG A N 1
ATOM 673 C CA . ARG A 1 89 ? 11.851 -6.894 8.036 1.00 53.78 89 ARG A CA 1
ATOM 674 C C . ARG A 1 89 ? 10.480 -6.657 8.645 1.00 53.78 89 ARG A C 1
ATOM 676 O O . ARG A 1 89 ? 9.612 -6.035 8.045 1.00 53.78 89 ARG A O 1
ATOM 683 N N . ARG A 1 90 ? 10.275 -7.166 9.867 1.00 51.81 90 ARG A N 1
ATOM 684 C CA . ARG A 1 90 ? 9.359 -6.457 10.754 1.00 51.81 90 ARG A CA 1
ATOM 685 C C . ARG A 1 90 ? 10.017 -5.125 11.049 1.00 51.81 90 ARG A C 1
ATOM 687 O O . ARG A 1 90 ? 10.881 -5.034 11.913 1.00 51.81 90 ARG A O 1
ATOM 694 N N . SER A 1 91 ? 9.498 -4.080 10.438 1.00 48.09 91 SER A N 1
ATOM 695 C CA . SER A 1 91 ? 9.338 -2.845 11.189 1.00 48.09 91 SER A CA 1
ATOM 696 C C . SER A 1 91 ? 8.153 -3.035 12.141 1.00 48.09 91 SER A C 1
ATOM 698 O O . SER A 1 91 ? 7.115 -2.403 12.013 1.00 48.09 91 SER A O 1
ATOM 700 N N . THR A 1 92 ? 8.283 -3.953 13.105 1.00 54.19 92 THR A N 1
ATOM 701 C CA . THR A 1 92 ? 7.573 -3.847 14.380 1.00 54.19 92 THR A CA 1
ATOM 702 C C . THR A 1 92 ? 8.373 -2.856 15.204 1.00 54.19 92 THR A C 1
ATOM 704 O O . THR A 1 92 ? 9.066 -3.230 16.142 1.00 54.19 92 THR A O 1
ATOM 707 N N . SER A 1 93 ? 8.328 -1.588 14.820 1.00 42.03 93 SER A N 1
ATOM 708 C CA . SER A 1 93 ? 8.549 -0.524 15.781 1.00 42.03 93 SER A CA 1
ATOM 709 C C . SER A 1 93 ? 7.170 -0.166 16.304 1.00 42.03 93 SER A C 1
ATOM 711 O O . SER A 1 93 ? 6.461 0.666 15.744 1.00 42.03 93 SER A O 1
ATOM 713 N N . SER A 1 94 ? 6.769 -0.845 17.374 1.00 52.59 94 SER A N 1
ATOM 714 C CA . SER A 1 94 ? 5.874 -0.269 18.368 1.00 52.59 94 SER A CA 1
ATOM 715 C C . SER A 1 94 ? 6.492 1.053 18.827 1.00 52.59 94 SER A C 1
ATOM 717 O O . SER A 1 94 ? 7.320 1.107 19.730 1.00 52.59 94 SER A O 1
ATOM 719 N N . SER A 1 95 ? 6.171 2.120 18.113 1.00 48.59 95 SER A N 1
ATOM 720 C CA . SER A 1 95 ? 6.505 3.498 18.433 1.00 48.59 95 SER A CA 1
ATOM 721 C C . SER A 1 95 ? 5.384 4.329 17.834 1.00 48.59 95 SER A C 1
ATOM 723 O O . SER A 1 95 ? 5.172 4.327 16.626 1.00 48.59 95 SER A O 1
ATOM 725 N N . LEU A 1 96 ? 4.613 4.959 18.714 1.00 49.00 96 LEU A N 1
ATOM 726 C CA . LEU A 1 96 ? 3.463 5.818 18.436 1.00 49.00 96 LEU A CA 1
ATOM 727 C C . LEU A 1 96 ? 3.875 7.115 17.716 1.00 49.00 96 LEU A C 1
ATOM 729 O O . LEU A 1 96 ? 3.582 8.200 18.203 1.00 49.00 96 LEU A O 1
ATOM 733 N N . HIS A 1 97 ? 4.586 7.041 16.593 1.00 44.47 97 HIS A N 1
ATOM 734 C CA . HIS A 1 97 ? 4.984 8.230 15.846 1.00 44.47 97 HIS A CA 1
ATOM 735 C C . HIS A 1 97 ? 4.356 8.236 14.446 1.00 44.47 97 HIS A C 1
ATOM 737 O O . HIS A 1 97 ? 4.607 7.314 13.668 1.00 44.47 97 HIS A O 1
ATOM 743 N N . PRO A 1 98 ? 3.536 9.253 14.113 1.00 41.56 98 PRO A N 1
ATOM 744 C CA . PRO A 1 98 ? 3.060 9.451 12.751 1.00 41.56 98 PRO A CA 1
ATOM 745 C C . PRO A 1 98 ? 4.228 9.880 11.840 1.00 41.56 98 PRO A C 1
ATOM 747 O O . PRO A 1 98 ? 5.103 10.627 12.294 1.00 41.56 98 PRO A O 1
ATOM 750 N N . PRO A 1 99 ? 4.275 9.426 10.571 1.00 55.91 99 PRO A N 1
ATOM 751 C CA . PRO A 1 99 ? 5.215 9.963 9.595 1.00 55.91 99 PRO A CA 1
ATOM 752 C C . PRO A 1 99 ? 4.896 11.445 9.338 1.00 55.91 99 PRO A C 1
ATOM 754 O O . PRO A 1 99 ? 3.728 11.835 9.310 1.00 55.91 99 PRO A O 1
ATOM 757 N N . ARG A 1 100 ? 5.956 12.254 9.239 1.00 42.91 100 ARG A N 1
ATOM 758 C CA . ARG A 1 100 ? 5.914 13.692 8.936 1.00 42.91 100 ARG A CA 1
ATOM 759 C C . ARG A 1 100 ? 5.443 13.974 7.517 1.00 42.91 100 ARG A C 1
ATOM 761 O O . ARG A 1 100 ? 5.814 13.179 6.627 1.00 42.91 100 ARG A O 1
#

Organism: Culex pipiens (NCBI:txid7175)

Foldseek 3Di:
DPVPDPDDDPPPPPPPPDPPPPPPLPLAAFQKDQWFDPDFDAAPQPRHTQDDRGSSFIAGPQQRGTHHPVRSVVDGSNRDRPPPPDDDPPPPPPDPDRDD

pLDDT: mean 74.77, std 19.72, range [41.56, 97.31]

Sequence (100 aa):
EIVLTANLIFPPPSAISAPGQDDIPLVRPHALAVHSYKAPTFCDFCGEMLFGLVRQGLKCEGCGLNYHKRCVIKVPNNCSRVEHTGTHRRSTSSSLHPPR

Secondary structure (DSSP, 8-state):
--S---S--S--S--------------B---EEEE--SS--B-TTT--B--SSS--EEEETTT--EE-TTTGGGS-SB-------S--------------

Solvent-accessible surface area (backbone atoms only — not comparable to full-atom values): 6834 Å² total; per-residue (Å²): 144,74,97,80,78,91,79,85,90,70,81,73,98,76,79,74,75,67,80,79,70,73,74,70,76,76,72,29,65,66,53,67,41,82,36,65,65,95,60,98,45,51,16,77,80,79,66,47,74,47,66,71,89,60,61,32,26,29,31,22,76,50,54,64,51,34,32,38,84,80,43,59,84,72,56,74,43,69,49,60,64,60,72,88,76,81,76,86,77,72,82,75,64,92,59,99,66,81,84,131

InterPro domains:
  IPR002219 Protein kinase C-like, phorbol ester/diacylglycerol-binding domain [PF00130] (30-80)
  IPR002219 Protein kinase C-like, phorbol ester/diacylglycerol-binding domain [PS00479] (30-79)
  IPR002219 Protein kinase C-like, phorbol ester/diacylglycerol-binding domain [PS50081] (29-79)
  IPR002219 Protein kinase C-like, phorbol ester/diacylglycerol-binding domain [SM00109] (30-79)
  IPR020454 Diacylglycerol/phorbol-ester binding [PR00008] (27-41)
  IPR020454 Diacylglycerol/phorbol-ester binding [PR00008] (43-52)
  IPR020454 Diacylglycerol/phorbol-ester binding [PR00008] (56-67)
  IPR020454 Diacylglycerol/phorbol-ester binding [PR00008] (68-80)
  IPR046349 C1-l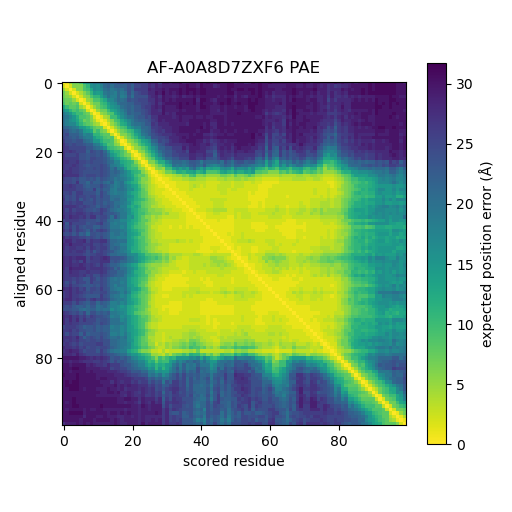ike domain superfamily [SSF57889] (21-80)

Mean predicted aligned error: 15.46 Å